Protein AF-N1QPF1-F1 (afdb_monomer)

InterPro domains:
  IPR012871 Protein of unknown function DUF1677, Oryza sativa [PF07893] (5-166)

Structure (mmCIF, N/CA/C/O backbone):
data_AF-N1QPF1-F1
#
_entry.id   AF-N1QPF1-F1
#
loop_
_atom_site.group_PDB
_atom_site.id
_atom_site.type_symbol
_atom_site.label_atom_id
_atom_site.label_alt_id
_atom_site.label_comp_id
_atom_site.label_asym_id
_atom_site.label_entity_id
_atom_site.label_seq_id
_atom_site.pdbx_PDB_ins_code
_atom_site.Cartn_x
_atom_site.Cartn_y
_atom_site.Cartn_z
_atom_site.occupancy
_atom_site.B_iso_or_equiv
_atom_site.auth_seq_id
_atom_site.auth_comp_id
_atom_site.auth_asym_id
_atom_site.auth_atom_id
_atom_site.pdbx_PDB_model_num
ATOM 1 N N . MET A 1 1 ? 6.024 23.347 4.891 1.00 55.12 1 MET A N 1
ATOM 2 C CA . MET A 1 1 ? 5.819 22.255 3.919 1.00 55.12 1 MET A CA 1
ATOM 3 C C . MET A 1 1 ? 4.425 21.695 4.146 1.00 55.12 1 MET A C 1
ATOM 5 O O . MET A 1 1 ? 4.078 21.551 5.315 1.00 55.12 1 MET A O 1
ATOM 9 N N . PRO A 1 2 ? 3.600 21.476 3.108 1.00 66.62 2 PRO A N 1
ATOM 10 C CA . PRO A 1 2 ? 2.315 20.807 3.289 1.00 66.62 2 PRO A CA 1
ATOM 11 C C . PRO A 1 2 ? 2.541 19.385 3.819 1.00 66.62 2 PRO A C 1
ATOM 13 O O . PRO A 1 2 ? 3.551 18.757 3.506 1.00 66.62 2 PRO A O 1
ATOM 16 N N . PHE A 1 3 ? 1.618 18.900 4.645 1.00 78.06 3 PHE A N 1
ATOM 17 C CA . PHE A 1 3 ? 1.619 17.514 5.098 1.00 7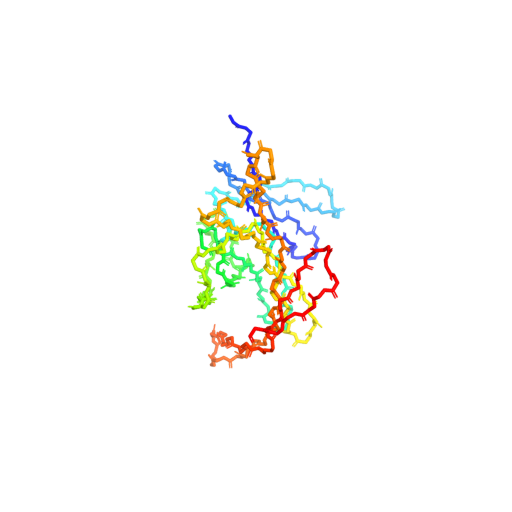8.06 3 PHE A CA 1
ATOM 18 C C . PHE A 1 3 ? 1.218 16.618 3.918 1.00 78.06 3 PHE A C 1
ATOM 20 O O . PHE A 1 3 ? 0.064 16.638 3.495 1.00 78.06 3 PHE A O 1
ATOM 27 N N . GLU A 1 4 ? 2.173 15.881 3.353 1.00 90.50 4 GLU A N 1
ATOM 28 C CA . GLU A 1 4 ? 1.918 14.902 2.291 1.00 90.50 4 GLU A CA 1
ATOM 29 C C . GLU A 1 4 ? 1.265 13.641 2.873 1.00 90.50 4 GLU A C 1
ATOM 31 O O . GLU A 1 4 ? 1.583 13.232 3.996 1.00 90.50 4 GLU A O 1
ATOM 36 N N . ILE A 1 5 ? 0.345 13.027 2.123 1.00 94.44 5 ILE A N 1
ATOM 37 C CA . ILE A 1 5 ? -0.243 11.735 2.489 1.00 94.44 5 ILE A CA 1
ATOM 38 C C . ILE A 1 5 ? 0.799 10.653 2.223 1.00 94.44 5 ILE A C 1
ATOM 40 O O . ILE A 1 5 ? 1.152 10.398 1.076 1.00 94.44 5 ILE A O 1
ATOM 44 N N . SER A 1 6 ? 1.268 10.001 3.283 1.00 94.44 6 SER A N 1
ATOM 45 C CA . SER A 1 6 ? 2.266 8.936 3.174 1.00 94.44 6 SER A CA 1
ATOM 46 C C . SER A 1 6 ? 1.624 7.572 2.935 1.00 94.44 6 SER A C 1
ATOM 48 O O . SER A 1 6 ? 2.206 6.728 2.257 1.00 94.44 6 SER A O 1
ATOM 50 N N . ALA A 1 7 ? 0.429 7.349 3.494 1.00 96.50 7 ALA A N 1
ATOM 51 C CA . ALA A 1 7 ? -0.284 6.084 3.395 1.00 96.50 7 ALA A CA 1
ATOM 52 C C . ALA A 1 7 ? -1.780 6.228 3.653 1.00 96.50 7 ALA A C 1
ATOM 54 O O . ALA A 1 7 ? -2.211 7.139 4.364 1.00 96.50 7 ALA A O 1
ATOM 55 N N . TYR A 1 8 ? -2.566 5.297 3.120 1.00 97.56 8 TYR A N 1
ATOM 56 C CA . TYR A 1 8 ? -3.994 5.219 3.395 1.00 97.56 8 TYR A CA 1
ATOM 57 C C . TYR A 1 8 ? -4.552 3.806 3.205 1.00 97.56 8 TYR A C 1
ATOM 59 O O . TYR A 1 8 ? -4.018 3.003 2.440 1.00 97.56 8 TYR A O 1
ATOM 67 N N . ALA A 1 9 ? -5.643 3.503 3.903 1.00 97.69 9 ALA A N 1
ATOM 68 C CA . ALA A 1 9 ? -6.317 2.210 3.847 1.00 97.69 9 ALA A CA 1
ATOM 69 C C . ALA A 1 9 ? -7.813 2.359 4.133 1.00 97.69 9 ALA A C 1
ATOM 71 O O . ALA A 1 9 ? -8.215 3.235 4.897 1.00 97.69 9 ALA A O 1
ATOM 72 N N . VAL A 1 10 ? -8.631 1.475 3.564 1.00 96.88 10 VAL A N 1
ATOM 73 C CA . VAL A 1 10 ? -10.033 1.320 3.980 1.00 96.88 10 VAL A CA 1
ATOM 74 C C . VAL A 1 10 ? -10.093 0.337 5.148 1.00 96.88 10 VAL A C 1
ATOM 76 O O . VAL A 1 10 ? -9.480 -0.727 5.086 1.00 96.88 10 VAL A O 1
ATOM 79 N N . VAL A 1 11 ? -10.819 0.687 6.206 1.00 95.00 11 VAL A N 1
ATOM 80 C CA . VAL A 1 11 ? -10.984 -0.073 7.449 1.00 95.00 11 VAL A CA 1
ATOM 81 C C . VAL A 1 11 ? -12.471 -0.109 7.818 1.00 95.00 11 VAL A C 1
ATOM 83 O O . VAL A 1 11 ? -13.189 0.861 7.585 1.00 95.00 11 VAL A O 1
ATOM 86 N N . ASN A 1 12 ? -12.948 -1.220 8.391 1.00 88.69 12 ASN A N 1
ATOM 87 C CA . ASN A 1 12 ? -14.345 -1.391 8.829 1.00 88.69 12 ASN A CA 1
ATOM 88 C C . ASN A 1 12 ? -15.398 -1.074 7.743 1.00 88.69 12 ASN A C 1
ATOM 90 O O . ASN A 1 12 ? -16.470 -0.568 8.063 1.00 88.69 12 ASN A O 1
ATOM 94 N N . ASP A 1 13 ? -15.074 -1.306 6.467 1.00 87.62 13 ASP A N 1
ATOM 95 C CA . ASP A 1 13 ? -15.902 -1.054 5.271 1.00 87.62 13 ASP A CA 1
ATOM 96 C C . ASP A 1 13 ? -16.342 0.406 5.010 1.00 87.62 13 ASP A C 1
ATOM 98 O O . ASP A 1 13 ? -16.712 0.734 3.882 1.00 87.62 13 ASP A O 1
ATOM 102 N N . SER A 1 14 ? -16.280 1.306 5.998 1.00 92.94 14 SER A N 1
ATOM 103 C CA . SER A 1 14 ? -16.727 2.705 5.892 1.00 92.94 14 SER A CA 1
ATOM 104 C C . SER A 1 14 ? -15.662 3.741 6.247 1.00 92.94 14 SER A C 1
ATOM 106 O O . SER A 1 14 ? -15.871 4.932 6.016 1.00 92.94 14 SER A O 1
ATOM 108 N N . GLN A 1 15 ? -14.533 3.334 6.825 1.00 96.56 15 GLN A N 1
ATOM 109 C CA . GLN A 1 15 ? -13.526 4.264 7.323 1.00 96.56 15 GLN A CA 1
ATOM 110 C C . GLN A 1 15 ? -12.322 4.295 6.398 1.00 96.56 15 GLN A C 1
ATOM 112 O O . GLN A 1 15 ? -11.748 3.265 6.071 1.00 96.56 15 GLN A O 1
ATOM 117 N N . ILE A 1 16 ? -11.894 5.488 6.006 1.00 97.75 16 ILE A N 1
ATOM 118 C CA . ILE A 1 16 ? -10.637 5.695 5.296 1.00 97.75 16 ILE A CA 1
ATOM 119 C C . ILE A 1 16 ? -9.637 6.228 6.308 1.00 97.75 16 ILE A C 1
ATOM 121 O O . ILE A 1 16 ? -9.778 7.342 6.813 1.00 97.75 16 ILE A O 1
ATOM 125 N N . TRP A 1 17 ? -8.634 5.420 6.621 1.00 97.62 17 TRP A N 1
ATOM 126 C CA . TRP A 1 17 ? -7.521 5.823 7.465 1.00 97.62 17 TRP A CA 1
ATOM 127 C C . TRP A 1 17 ? -6.448 6.458 6.592 1.00 97.62 17 TRP A C 1
ATOM 129 O O . TRP A 1 17 ? -6.091 5.903 5.556 1.00 97.62 17 TRP A O 1
ATOM 139 N N . ILE A 1 18 ? -5.950 7.623 6.995 1.00 97.69 18 ILE A N 1
ATOM 140 C CA . ILE A 1 18 ? -5.020 8.447 6.222 1.00 97.69 18 ILE A CA 1
ATOM 141 C C . ILE A 1 18 ? -3.889 8.886 7.143 1.00 97.69 18 ILE A C 1
ATOM 143 O O . ILE A 1 18 ? -4.119 9.587 8.133 1.00 97.69 18 ILE A O 1
ATOM 147 N N . SER A 1 19 ? -2.665 8.496 6.807 1.00 96.75 19 SER A N 1
ATOM 148 C CA . SER A 1 19 ? -1.450 8.957 7.471 1.00 96.75 19 SER A CA 1
ATOM 149 C C . SER A 1 19 ? -0.805 10.083 6.690 1.00 96.75 19 SER A C 1
ATOM 151 O O . SER A 1 19 ? -0.737 10.066 5.461 1.00 96.75 19 SER A O 1
ATOM 153 N N . THR A 1 20 ? -0.292 11.053 7.432 1.00 94.31 20 THR A N 1
ATOM 154 C CA . THR A 1 20 ? 0.411 12.204 6.874 1.00 94.31 20 THR A CA 1
ATOM 155 C C . THR A 1 20 ? 1.807 12.313 7.462 1.00 94.31 20 THR A C 1
ATOM 157 O O . THR A 1 20 ? 2.012 12.048 8.653 1.00 94.31 20 THR A O 1
ATOM 160 N N . SER A 1 21 ? 2.760 12.744 6.640 1.00 87.00 21 SER A N 1
ATOM 161 C CA . SER A 1 21 ? 4.157 12.921 7.032 1.00 87.00 21 SER A CA 1
ATOM 162 C C . SER A 1 21 ? 4.285 13.974 8.137 1.00 87.00 21 SER A C 1
ATOM 164 O O . SER A 1 21 ? 4.299 15.169 7.865 1.00 87.00 21 SER A O 1
ATOM 166 N N . GLY A 1 22 ? 4.371 13.534 9.396 1.00 84.81 22 GLY A N 1
ATOM 167 C CA . GLY A 1 22 ? 4.627 14.388 10.562 1.00 84.81 22 GLY A CA 1
ATOM 168 C C . GLY A 1 22 ? 3.410 14.826 11.392 1.00 84.81 22 GLY A C 1
ATOM 169 O O . GLY A 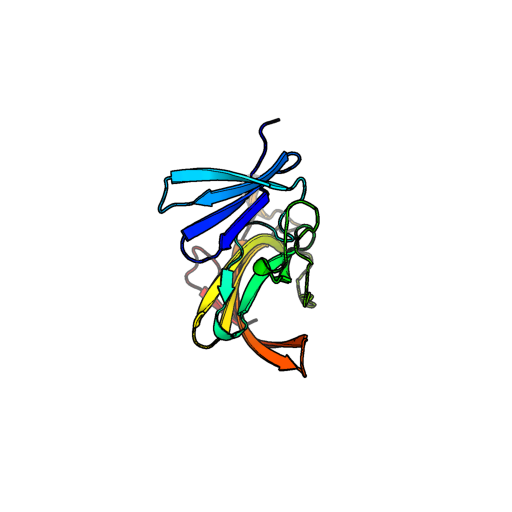1 22 ? 3.624 15.421 12.445 1.00 84.81 22 GLY A O 1
ATOM 170 N N . ALA A 1 23 ? 2.161 14.531 10.995 1.00 91.81 23 ALA A N 1
ATOM 171 C CA . ALA A 1 23 ? 0.972 14.914 11.786 1.00 91.81 23 ALA A CA 1
ATOM 172 C C . ALA A 1 23 ? 0.177 13.740 12.392 1.00 91.81 23 ALA A C 1
ATOM 174 O O . ALA A 1 23 ? -0.690 13.970 13.247 1.00 91.81 23 ALA A O 1
ATOM 175 N N . GLY A 1 24 ? 0.480 12.502 11.992 1.00 94.75 24 GLY A N 1
ATOM 176 C CA . GLY A 1 24 ? -0.168 11.283 12.482 1.00 94.75 24 GLY A CA 1
ATOM 177 C C . GLY A 1 24 ? -1.226 10.732 11.526 1.00 94.75 24 GLY A C 1
ATOM 178 O O . GLY A 1 24 ? -1.211 11.034 10.328 1.00 94.75 24 GLY A O 1
ATOM 179 N N . THR A 1 25 ? -2.135 9.920 12.071 1.00 97.19 25 THR A N 1
ATOM 180 C CA . THR A 1 25 ? -3.177 9.216 11.310 1.00 97.19 25 THR A CA 1
ATOM 181 C C . THR A 1 25 ? -4.567 9.699 11.700 1.00 97.19 25 THR A C 1
ATOM 183 O O . THR A 1 25 ? -4.868 9.905 12.879 1.00 97.19 25 THR A O 1
ATOM 186 N N . TYR A 1 26 ? -5.418 9.862 10.693 1.00 96.56 26 TYR A N 1
ATOM 187 C CA . TYR A 1 26 ? -6.794 10.330 10.801 1.00 96.56 26 TYR A CA 1
ATOM 188 C C . TYR A 1 26 ? -7.733 9.318 10.152 1.00 96.56 26 TYR A C 1
ATOM 190 O O . TYR A 1 26 ? -7.345 8.643 9.205 1.00 96.56 26 TYR A O 1
ATOM 198 N N . SER A 1 27 ? -8.964 9.229 10.643 1.00 97.06 27 SER A N 1
ATOM 199 C CA . SER A 1 27 ? -10.041 8.461 10.026 1.00 97.06 27 SER A CA 1
ATOM 200 C C . SER A 1 27 ? -11.084 9.411 9.461 1.00 97.06 27 SER A C 1
ATOM 202 O O . SER A 1 27 ? -11.554 10.304 10.171 1.00 97.06 27 SER A O 1
ATOM 204 N N . TYR A 1 28 ? -11.484 9.167 8.220 1.00 97.75 28 TYR A N 1
ATOM 205 C CA . TYR A 1 28 ? -12.678 9.733 7.613 1.00 97.75 28 TYR A CA 1
ATOM 206 C C . TYR A 1 28 ? -13.731 8.639 7.467 1.00 97.75 28 TYR A C 1
ATOM 208 O O . TYR A 1 28 ? -13.504 7.657 6.765 1.00 97.75 28 TYR A O 1
ATOM 216 N N . ASP A 1 29 ? -14.865 8.784 8.142 1.00 97.19 29 ASP A N 1
ATOM 217 C CA . ASP A 1 29 ? -15.980 7.851 8.005 1.00 97.19 29 ASP A CA 1
ATOM 218 C C . ASP A 1 29 ? -16.921 8.333 6.894 1.00 97.19 29 ASP A C 1
ATOM 220 O O . ASP A 1 29 ? -17.520 9.404 6.994 1.00 97.19 29 ASP A O 1
ATOM 224 N N . ILE A 1 30 ? -17.051 7.549 5.822 1.00 96.44 30 ILE A N 1
ATOM 225 C CA . ILE A 1 30 ? -17.831 7.943 4.639 1.00 96.44 30 ILE A CA 1
ATOM 226 C C . ILE A 1 30 ? -19.341 7.938 4.896 1.00 96.44 30 ILE A C 1
ATOM 228 O O . ILE A 1 30 ? -20.079 8.625 4.195 1.00 96.44 30 ILE A O 1
ATOM 232 N N . ALA A 1 31 ? -19.812 7.157 5.873 1.00 95.50 31 ALA A N 1
ATOM 233 C CA . ALA A 1 31 ? -21.235 7.020 6.166 1.00 95.50 31 ALA A CA 1
ATOM 234 C C . ALA A 1 31 ? -21.767 8.246 6.924 1.00 95.50 31 ALA A C 1
ATOM 236 O O . ALA A 1 31 ? -22.863 8.730 6.653 1.00 95.50 31 ALA A O 1
ATOM 237 N N . SER A 1 32 ? -20.974 8.760 7.862 1.00 96.06 32 SER A N 1
ATOM 238 C CA . SER A 1 32 ? -21.287 9.929 8.689 1.00 96.06 32 SER A CA 1
ATOM 239 C C . SER A 1 32 ? -20.684 11.235 8.164 1.00 96.06 32 SER A C 1
ATOM 241 O O . SER A 1 32 ? -21.126 12.313 8.557 1.00 96.06 32 SER A O 1
ATOM 243 N N . GLY A 1 33 ? -19.666 11.160 7.302 1.00 96.50 33 GLY A N 1
ATOM 244 C CA . GLY A 1 33 ? -18.875 12.305 6.850 1.00 96.50 33 GLY A CA 1
ATOM 245 C C . GLY A 1 33 ? -17.962 12.894 7.933 1.00 96.50 33 GLY A C 1
ATOM 246 O O . GLY A 1 33 ? -17.477 14.016 7.776 1.00 96.50 33 GLY A O 1
ATOM 247 N N . ALA A 1 34 ? -17.749 12.180 9.042 1.00 97.50 34 ALA A N 1
ATOM 248 C CA . ALA A 1 34 ? -17.003 12.675 10.191 1.00 97.50 34 ALA A CA 1
ATOM 249 C C . ALA A 1 34 ? -15.497 12.396 10.079 1.00 97.50 34 ALA A C 1
ATOM 251 O O . ALA A 1 34 ? -15.065 11.344 9.606 1.00 97.50 34 ALA A O 1
ATOM 252 N N . TRP A 1 35 ? -14.701 13.334 10.594 1.00 97.62 35 TRP A N 1
ATOM 253 C CA . TRP A 1 35 ? -13.258 13.185 10.766 1.00 97.62 35 TRP A CA 1
ATOM 254 C C . TRP A 1 35 ? -12.913 12.937 12.231 1.00 97.62 35 TRP A C 1
ATOM 256 O O . TRP A 1 35 ? -13.478 13.560 13.129 1.00 97.62 35 TRP A O 1
ATOM 266 N N . SER A 1 36 ? -11.933 12.073 12.475 1.00 95.88 36 SER A N 1
ATOM 267 C CA . SER A 1 36 ? -11.348 11.862 13.800 1.00 95.88 36 SER A CA 1
ATOM 268 C C . SER A 1 36 ? -9.845 11.626 13.693 1.00 95.88 36 SER A C 1
ATOM 270 O O . SER A 1 36 ? -9.357 11.103 12.692 1.00 95.88 36 SER A O 1
ATOM 272 N N . LYS A 1 37 ? -9.087 12.031 14.714 1.00 95.75 37 LYS A N 1
ATOM 273 C CA . LYS A 1 37 ? -7.666 11.691 14.808 1.00 95.75 37 LYS A CA 1
ATOM 274 C C . LYS A 1 37 ? -7.539 10.341 15.503 1.00 95.75 37 LYS A C 1
ATOM 276 O O . LYS A 1 37 ? -8.084 10.166 16.586 1.00 95.75 37 LYS A O 1
ATOM 281 N N . LEU A 1 38 ? -6.828 9.411 14.875 1.00 95.81 38 LEU A N 1
ATOM 282 C CA . LEU A 1 38 ? -6.623 8.067 15.410 1.00 95.81 38 LEU A CA 1
ATOM 283 C C . LEU A 1 38 ? -5.398 7.982 16.304 1.00 95.81 38 LEU A C 1
ATOM 285 O O . LEU A 1 38 ? -5.417 7.212 17.250 1.00 95.81 38 LEU A O 1
ATOM 289 N N . GLY A 1 39 ? -4.348 8.758 16.022 1.00 95.62 39 GLY A N 1
ATOM 290 C CA . GLY A 1 39 ? -3.159 8.797 16.867 1.00 95.62 39 GLY A CA 1
ATOM 291 C C . GLY A 1 39 ? -1.991 9.573 16.271 1.00 95.62 39 GLY A C 1
ATOM 292 O O . GLY A 1 39 ? -1.994 9.965 15.101 1.00 95.62 39 GLY A O 1
ATOM 293 N N . ASN A 1 40 ? -0.965 9.792 17.098 1.00 95.12 40 ASN A N 1
ATOM 294 C CA . ASN A 1 40 ? 0.309 10.416 16.708 1.00 95.12 40 ASN A CA 1
ATOM 295 C C . ASN A 1 40 ? 1.295 9.383 16.137 1.00 95.12 40 ASN A C 1
ATOM 297 O O . ASN A 1 40 ? 2.480 9.386 16.457 1.00 95.12 40 ASN A O 1
ATOM 301 N N . TRP A 1 41 ? 0.786 8.477 15.313 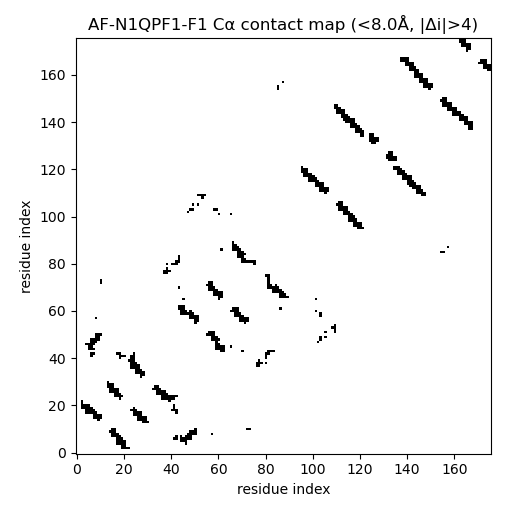1.00 94.94 41 TRP A N 1
ATOM 302 C CA . TRP A 1 41 ? 1.542 7.433 14.633 1.00 94.94 41 TRP A CA 1
ATOM 303 C C . TRP A 1 41 ? 1.123 7.368 13.164 1.00 94.94 41 TRP A C 1
ATOM 305 O O . TRP A 1 41 ? 0.091 7.930 12.790 1.00 94.94 41 TRP A O 1
ATOM 315 N N . ALA A 1 42 ? 1.924 6.707 12.333 1.00 94.50 42 ALA A N 1
ATOM 316 C CA . ALA A 1 42 ? 1.647 6.485 10.916 1.00 94.50 42 ALA A CA 1
ATOM 317 C C . ALA A 1 42 ? 1.306 5.012 10.655 1.00 94.50 42 ALA A C 1
ATOM 319 O O . ALA A 1 42 ? 1.757 4.127 11.383 1.00 94.50 42 ALA A O 1
ATOM 320 N N . LEU A 1 43 ? 0.514 4.757 9.616 1.00 96.19 43 LEU A N 1
ATOM 321 C CA . LEU A 1 43 ? 0.333 3.428 9.049 1.00 96.19 43 LEU A CA 1
ATOM 322 C C . LEU A 1 43 ? 1.702 2.874 8.615 1.00 96.19 43 LEU A C 1
ATOM 324 O O . LEU A 1 43 ? 2.540 3.640 8.131 1.00 96.19 43 LEU A O 1
ATOM 328 N N . PRO A 1 44 ? 1.937 1.558 8.733 1.00 94.94 44 PRO A N 1
ATOM 329 C CA . PRO A 1 44 ? 3.236 0.948 8.475 1.00 94.94 44 PRO A CA 1
ATOM 330 C C . PRO A 1 44 ? 3.444 0.683 6.973 1.00 94.94 44 PRO A C 1
ATOM 332 O O . PRO A 1 44 ? 4.046 -0.316 6.587 1.00 94.94 44 PRO A O 1
ATOM 335 N N . PHE A 1 45 ? 2.900 1.556 6.123 1.00 96.12 45 PHE A N 1
ATOM 336 C CA . PHE A 1 45 ? 2.825 1.371 4.682 1.00 96.12 45 PHE A CA 1
ATOM 337 C C . PHE A 1 45 ? 3.283 2.621 3.931 1.00 96.12 45 PHE A C 1
ATOM 339 O O . PHE A 1 45 ? 3.314 3.719 4.485 1.00 96.12 45 PHE A O 1
ATOM 346 N N . ARG A 1 46 ? 3.575 2.447 2.644 1.00 93.94 46 ARG A N 1
ATOM 347 C CA . ARG A 1 46 ? 3.659 3.496 1.632 1.00 93.94 46 ARG A CA 1
ATOM 348 C C . ARG A 1 46 ? 2.444 3.406 0.720 1.00 93.94 46 ARG A C 1
ATOM 350 O O . ARG A 1 46 ? 2.134 2.331 0.214 1.00 93.94 46 ARG A O 1
ATOM 357 N N . GLY A 1 47 ? 1.794 4.538 0.475 1.00 94.50 47 GLY A N 1
ATOM 358 C CA . GLY A 1 47 ? 0.651 4.611 -0.427 1.00 94.50 47 GLY A CA 1
ATOM 359 C C . GLY A 1 47 ? -0.544 3.798 0.074 1.00 94.50 47 GLY A C 1
ATOM 360 O O . GLY A 1 47 ? -0.870 3.808 1.263 1.00 94.50 47 GLY A O 1
ATOM 361 N N . ARG A 1 48 ? -1.236 3.129 -0.846 1.00 96.00 48 ARG A N 1
ATOM 362 C CA . ARG A 1 48 ? -2.453 2.381 -0.530 1.00 96.00 48 ARG A CA 1
ATOM 363 C C . ARG A 1 48 ? -2.132 1.018 0.077 1.00 96.00 48 ARG A C 1
ATOM 365 O O . ARG A 1 48 ? -1.353 0.261 -0.495 1.00 96.00 48 ARG A O 1
ATOM 372 N N . ALA A 1 49 ? -2.817 0.675 1.164 1.00 97.25 49 ALA A N 1
ATOM 373 C CA . ALA A 1 49 ? -2.914 -0.701 1.635 1.00 97.25 49 ALA A CA 1
ATOM 374 C C . ALA A 1 49 ? -4.272 -1.319 1.271 1.00 97.25 49 ALA A C 1
ATOM 376 O O . ALA A 1 49 ? -5.314 -0.668 1.377 1.00 97.25 49 ALA A O 1
ATOM 377 N N . GLU A 1 50 ? -4.256 -2.585 0.864 1.00 97.00 50 GLU A N 1
ATOM 378 C CA . GLU A 1 50 ? -5.434 -3.354 0.464 1.00 97.00 50 GLU A CA 1
ATOM 379 C C . GLU A 1 50 ? -5.796 -4.379 1.534 1.00 97.00 50 GLU A C 1
ATOM 381 O O . GLU A 1 50 ? -4.961 -5.180 1.954 1.00 97.00 50 GLU A O 1
ATOM 386 N N . TYR A 1 51 ? -7.055 -4.383 1.961 1.00 95.56 51 TYR A N 1
ATOM 387 C CA . TYR A 1 51 ? -7.564 -5.417 2.855 1.00 95.56 51 TYR A CA 1
ATOM 388 C C . TYR A 1 51 ? -7.826 -6.708 2.074 1.00 95.56 51 TYR A C 1
ATOM 390 O O . TYR A 1 51 ? -8.528 -6.688 1.063 1.00 95.56 51 TYR A O 1
ATOM 398 N N . ILE A 1 52 ? -7.287 -7.832 2.554 1.00 94.00 52 ILE A N 1
ATOM 399 C CA . ILE A 1 52 ? -7.505 -9.160 1.969 1.00 94.00 52 ILE A CA 1
ATOM 400 C C . ILE A 1 52 ? -8.297 -10.022 2.967 1.00 94.00 52 ILE A C 1
ATOM 402 O O . ILE A 1 52 ? -7.710 -10.541 3.927 1.00 94.00 52 ILE A O 1
ATOM 406 N N . PRO A 1 53 ? -9.619 -10.197 2.762 1.00 91.75 53 PRO A N 1
ATOM 407 C CA . PRO A 1 53 ? -10.506 -10.853 3.726 1.00 91.75 53 PRO A CA 1
ATOM 408 C C . PRO A 1 53 ? -10.101 -12.286 4.078 1.00 91.75 53 PRO A C 1
ATOM 410 O O . PRO A 1 53 ? -10.239 -12.709 5.222 1.00 91.75 53 PRO A O 1
ATOM 413 N N . GLU A 1 54 ? -9.556 -13.041 3.123 1.00 92.00 54 GLU A N 1
ATOM 414 C CA . GLU A 1 54 ? -9.163 -14.440 3.327 1.00 92.00 54 GLU A CA 1
ATOM 415 C C . GLU A 1 54 ? -8.012 -14.601 4.332 1.00 92.00 54 GLU A C 1
ATOM 417 O O . GLU A 1 54 ? -7.865 -15.666 4.945 1.00 92.00 54 GLU A O 1
ATOM 422 N N . HIS A 1 55 ? -7.222 -13.540 4.525 1.00 89.94 55 HIS A N 1
ATOM 423 C CA . HIS A 1 55 ? -6.137 -13.487 5.508 1.00 89.94 55 HIS A CA 1
ATOM 424 C C . HIS A 1 55 ? -6.467 -12.605 6.713 1.00 89.94 55 HIS A C 1
ATOM 426 O O . HIS A 1 55 ? -5.744 -12.671 7.700 1.00 89.94 55 HIS A O 1
ATOM 432 N N . ASN A 1 56 ? -7.557 -11.831 6.654 1.00 91.94 56 ASN A N 1
ATOM 433 C CA . ASN A 1 56 ? -7.940 -10.831 7.652 1.00 91.94 56 ASN A CA 1
ATOM 434 C C . ASN A 1 56 ? -6.804 -9.838 7.969 1.00 91.94 56 ASN A C 1
ATOM 436 O O . ASN A 1 56 ? -6.528 -9.535 9.127 1.00 91.94 56 ASN A O 1
ATOM 440 N N . LEU A 1 57 ? -6.111 -9.372 6.928 1.00 94.25 57 LEU A N 1
ATOM 441 C CA . LEU A 1 57 ? -4.947 -8.495 7.043 1.0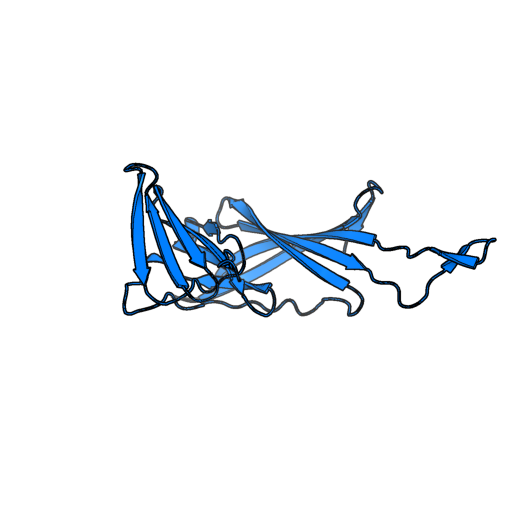0 94.25 57 LEU A CA 1
ATOM 442 C C . LEU A 1 57 ? -4.946 -7.446 5.934 1.00 94.25 57 LEU A C 1
ATOM 444 O O . LEU A 1 57 ? -5.476 -7.673 4.843 1.00 94.25 57 LEU A O 1
ATOM 448 N N . TRP A 1 58 ? -4.297 -6.318 6.212 1.00 96.31 58 TRP A N 1
ATOM 449 C CA . TRP A 1 58 ? -3.972 -5.310 5.213 1.00 96.31 58 TRP A CA 1
ATOM 450 C C . TRP A 1 58 ? -2.617 -5.616 4.618 1.00 96.31 58 TRP A C 1
ATOM 452 O O . TRP A 1 58 ? -1.661 -5.874 5.345 1.00 96.31 58 TRP A O 1
ATOM 462 N N . PHE A 1 59 ? -2.549 -5.552 3.300 1.00 96.00 59 PHE A N 1
ATOM 463 C CA . PHE A 1 59 ? -1.348 -5.730 2.514 1.00 96.00 59 PHE A CA 1
ATOM 464 C C . PHE A 1 59 ? -0.913 -4.376 1.995 1.00 96.00 59 PHE A C 1
ATOM 466 O O . PHE A 1 59 ? -1.730 -3.616 1.483 1.00 96.00 59 PHE A O 1
ATOM 473 N N . GLY A 1 60 ? 0.370 -4.080 2.106 1.00 96.25 60 GLY A N 1
ATOM 474 C CA . GLY A 1 60 ? 0.931 -2.831 1.621 1.00 96.25 60 GLY A CA 1
ATOM 475 C C . GLY A 1 60 ? 2.396 -2.995 1.268 1.00 96.25 60 GLY A C 1
ATOM 476 O O . GLY A 1 60 ? 2.922 -4.108 1.207 1.00 96.25 60 GLY A O 1
ATOM 477 N 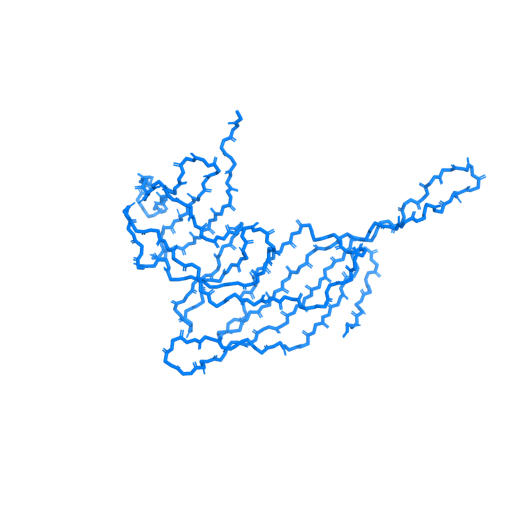N . PHE A 1 61 ? 3.050 -1.864 1.045 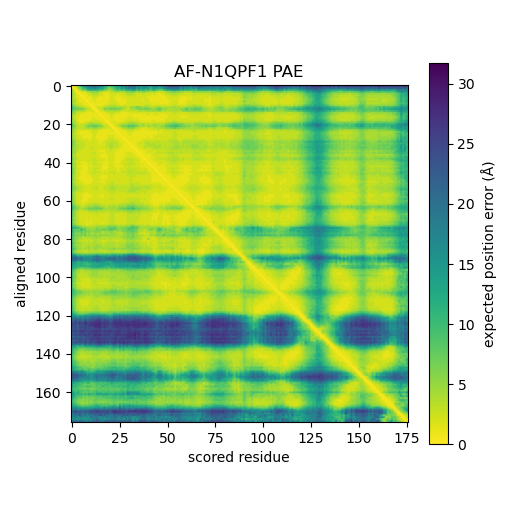1.00 95.62 61 PHE A N 1
ATOM 478 C CA . PHE A 1 61 ? 4.488 -1.811 0.841 1.00 95.62 61 PHE A CA 1
ATOM 479 C C . PHE A 1 61 ? 5.157 -1.087 1.997 1.00 95.62 61 PHE A C 1
ATOM 481 O O . PHE A 1 61 ? 4.606 -0.109 2.496 1.00 95.62 61 PHE A O 1
ATOM 488 N N . THR A 1 62 ? 6.339 -1.531 2.415 1.00 94.44 62 THR A N 1
ATOM 489 C CA . THR A 1 62 ? 7.099 -0.841 3.462 1.00 94.44 62 THR A CA 1
ATOM 490 C C . THR A 1 62 ? 7.440 0.599 3.042 1.00 94.44 62 THR A C 1
ATOM 492 O O . THR A 1 62 ? 7.708 0.833 1.859 1.00 94.44 62 THR A O 1
ATOM 495 N N . PRO A 1 63 ? 7.449 1.568 3.981 1.00 91.06 63 PRO A N 1
ATOM 496 C CA . PRO A 1 63 ? 7.787 2.965 3.694 1.00 91.06 63 PRO A CA 1
ATOM 497 C C . PRO A 1 63 ? 9.132 3.154 2.985 1.00 91.06 63 PRO A C 1
ATOM 499 O O . PRO A 1 63 ? 9.215 3.942 2.044 1.00 91.06 63 PRO A O 1
ATOM 502 N N . ASP A 1 64 ? 10.149 2.406 3.416 1.00 87.06 64 ASP A N 1
ATOM 503 C CA . ASP A 1 64 ? 11.539 2.640 3.018 1.00 87.06 64 ASP A CA 1
ATOM 504 C C . ASP A 1 64 ? 11.898 1.908 1.715 1.00 87.06 64 ASP A C 1
ATOM 506 O O . ASP A 1 64 ? 12.301 2.526 0.731 1.00 87.06 64 ASP A O 1
ATOM 510 N N . ASP A 1 65 ? 11.674 0.591 1.673 1.00 86.12 65 ASP A N 1
ATOM 511 C CA . ASP A 1 65 ? 12.164 -0.273 0.587 1.00 86.12 65 ASP A CA 1
ATOM 512 C 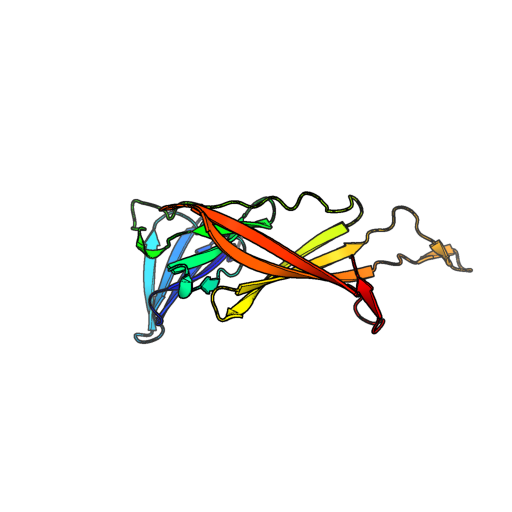C . ASP A 1 65 ? 11.068 -0.745 -0.376 1.00 86.12 65 ASP A C 1
ATOM 514 O O . ASP A 1 65 ? 11.335 -1.475 -1.334 1.00 86.12 65 ASP A O 1
ATOM 518 N N . SER A 1 66 ? 9.814 -0.353 -0.131 1.00 90.50 66 SER A N 1
ATOM 519 C CA . SER A 1 66 ? 8.648 -0.791 -0.908 1.00 90.50 66 SER A CA 1
ATOM 520 C C . SER A 1 66 ? 8.517 -2.326 -1.016 1.00 90.50 66 SER A C 1
ATOM 522 O O . SER A 1 66 ? 8.024 -2.869 -2.013 1.00 90.50 66 SER A O 1
ATOM 524 N N . GLN A 1 67 ? 8.963 -3.040 0.022 1.00 92.00 67 GLN A N 1
ATOM 525 C CA . GLN A 1 67 ? 8.827 -4.492 0.165 1.00 92.00 67 GLN A CA 1
ATOM 526 C C . GLN A 1 67 ? 7.382 -4.839 0.496 1.00 92.00 67 GLN A C 1
ATOM 528 O O . GLN A 1 67 ? 6.741 -4.101 1.241 1.00 92.00 67 GLN A O 1
ATOM 533 N N . LEU A 1 68 ? 6.858 -5.942 -0.045 1.00 92.75 68 LEU A N 1
ATOM 534 C CA . LEU A 1 68 ? 5.501 -6.358 0.305 1.00 92.75 68 LEU A CA 1
ATOM 535 C C . LEU A 1 68 ? 5.462 -6.721 1.793 1.00 92.75 68 LEU A C 1
ATOM 537 O O . LEU A 1 68 ? 6.352 -7.415 2.285 1.00 92.75 68 LEU A O 1
ATOM 541 N N . CYS A 1 69 ? 4.432 -6.268 2.491 1.00 94.12 69 CYS A N 1
ATOM 542 C CA . CYS A 1 69 ? 4.244 -6.526 3.909 1.00 94.12 69 CYS A CA 1
ATOM 543 C C . CYS A 1 69 ? 2.764 -6.635 4.273 1.00 94.12 69 CYS A C 1
ATOM 545 O O . CYS A 1 69 ? 1.881 -6.313 3.469 1.00 94.12 69 CYS A O 1
ATOM 547 N N . THR A 1 70 ? 2.497 -7.061 5.507 1.00 95.06 70 THR A N 1
ATOM 548 C CA . THR A 1 70 ? 1.153 -7.075 6.087 1.00 95.06 70 THR A CA 1
ATOM 549 C C . THR A 1 70 ? 1.074 -6.264 7.374 1.00 95.06 70 THR A C 1
ATOM 551 O O . THR A 1 70 ? 2.078 -5.930 8.000 1.00 95.06 70 THR A O 1
ATOM 554 N N . SER A 1 71 ? -0.138 -5.909 7.786 1.00 95.31 71 SER A N 1
ATOM 555 C CA . SER A 1 71 ? -0.419 -5.427 9.136 1.00 95.31 71 SER A CA 1
ATOM 556 C C . SER A 1 71 ? -1.875 -5.698 9.499 1.00 95.31 71 SER A C 1
ATOM 558 O O . SER A 1 71 ? -2.763 -5.639 8.645 1.00 95.31 71 SER A O 1
ATOM 560 N N . ASP A 1 72 ? -2.127 -5.968 10.777 1.00 94.00 72 ASP A N 1
ATOM 561 C CA . ASP A 1 72 ? -3.473 -5.935 11.343 1.00 94.00 72 ASP A CA 1
ATOM 562 C C . ASP A 1 72 ? -3.765 -4.522 11.864 1.00 94.00 72 ASP A C 1
ATOM 564 O O . ASP A 1 72 ? -3.230 -4.096 12.893 1.00 94.00 72 ASP A O 1
ATOM 568 N N . LEU A 1 73 ? -4.618 -3.790 11.144 1.00 94.94 73 LEU A N 1
ATOM 569 C CA . LEU A 1 73 ? -5.005 -2.433 11.527 1.00 94.94 73 LEU A CA 1
ATOM 570 C C . LEU A 1 73 ? -6.055 -2.413 12.645 1.00 94.94 73 LEU A C 1
ATOM 572 O O . LEU A 1 73 ? -6.150 -1.422 13.372 1.00 94.94 73 LEU A O 1
ATOM 576 N N . THR A 1 74 ? -6.802 -3.503 12.841 1.00 89.50 74 THR A N 1
ATOM 577 C CA . THR A 1 74 ? -7.890 -3.569 13.832 1.00 89.50 74 THR A CA 1
ATOM 578 C C . THR A 1 74 ? -7.385 -3.631 15.272 1.00 89.50 74 THR A C 1
ATOM 580 O O . THR A 1 74 ? -8.089 -3.226 16.194 1.00 89.50 74 THR A O 1
ATOM 583 N N . ALA A 1 75 ? -6.142 -4.071 15.477 1.00 83.69 75 ALA A N 1
ATOM 584 C CA . ALA A 1 75 ? -5.508 -4.154 16.792 1.00 83.69 75 ALA A CA 1
ATOM 585 C C . ALA A 1 75 ? -4.939 -2.811 17.306 1.00 83.69 75 ALA A C 1
ATOM 587 O O . ALA A 1 75 ? -4.356 -2.763 18.398 1.00 83.69 75 ALA A O 1
ATOM 588 N N . SER A 1 76 ? -5.064 -1.733 16.526 1.00 87.56 76 SER A N 1
ATOM 589 C CA . SER A 1 76 ? -4.482 -0.425 16.840 1.00 87.56 76 SER A CA 1
ATOM 590 C C . SER A 1 76 ? -5.408 0.471 17.672 1.00 87.56 76 SER A C 1
ATOM 592 O O . SER A 1 76 ? -6.630 0.328 17.681 1.00 87.56 76 SER A O 1
ATOM 594 N N . CYS A 1 77 ? -4.810 1.409 18.405 1.00 88.75 77 CYS A N 1
ATOM 595 C CA . CYS A 1 77 ? -5.518 2.470 19.120 1.00 88.75 77 CYS A CA 1
ATOM 596 C C . CYS A 1 77 ? -4.634 3.720 19.236 1.00 88.75 77 CYS A C 1
ATOM 598 O O . CYS A 1 77 ? -3.483 3.724 18.799 1.00 88.75 77 CYS A O 1
ATOM 600 N N . GLU A 1 78 ? -5.129 4.783 19.868 1.00 87.69 78 GLU A N 1
ATOM 601 C CA . GLU A 1 78 ? -4.404 6.061 19.957 1.00 87.69 78 GLU A CA 1
ATOM 602 C C . GLU A 1 78 ? -2.990 5.945 20.537 1.00 87.69 78 GLU A C 1
ATOM 604 O O . GLU A 1 78 ? -2.058 6.577 20.039 1.00 87.69 78 GLU A O 1
ATOM 609 N N . LEU A 1 79 ? -2.809 5.072 21.530 1.00 89.81 79 LEU A N 1
ATOM 610 C CA . LEU A 1 79 ? -1.524 4.839 22.193 1.00 89.81 79 LEU A CA 1
ATOM 611 C C . LEU A 1 79 ? -0.735 3.657 21.614 1.00 89.81 79 LEU A C 1
ATOM 613 O O . LEU A 1 79 ? 0.409 3.440 22.012 1.00 89.81 79 LEU A O 1
ATOM 617 N N . ARG A 1 80 ? -1.334 2.864 20.719 1.00 92.25 80 ARG A N 1
ATOM 618 C CA . ARG A 1 80 ? -0.731 1.641 20.184 1.00 92.25 80 ARG A CA 1
ATOM 619 C C . ARG A 1 80 ? -0.802 1.643 18.656 1.00 92.25 80 ARG A C 1
ATOM 621 O O . ARG A 1 80 ? -1.870 1.354 18.113 1.00 92.25 80 ARG A O 1
ATOM 628 N N . PRO A 1 81 ? 0.314 1.934 17.967 1.00 92.94 81 PRO A N 1
ATOM 629 C CA . PRO A 1 81 ? 0.334 1.908 16.515 1.00 92.94 81 PRO A CA 1
ATOM 630 C C . PRO A 1 81 ? 0.131 0.483 15.975 1.00 92.94 81 PRO A C 1
ATOM 632 O O . PRO A 1 81 ? 0.494 -0.486 16.653 1.00 92.94 81 PRO A O 1
ATOM 635 N N . PRO A 1 82 ? -0.410 0.343 14.752 1.00 93.81 82 PRO A N 1
ATOM 636 C CA . PRO A 1 82 ? -0.367 -0.916 14.017 1.00 93.81 82 PRO A CA 1
ATOM 637 C C . PRO A 1 82 ? 1.084 -1.360 13.792 1.00 93.81 82 PRO A C 1
ATOM 639 O O . PRO A 1 82 ? 1.983 -0.540 13.593 1.00 93.81 82 PRO A O 1
ATOM 642 N N . VAL A 1 83 ? 1.313 -2.672 13.835 1.00 92.00 83 VAL A N 1
ATOM 643 C CA . VAL A 1 83 ? 2.654 -3.263 13.732 1.00 92.00 83 VAL A CA 1
ATOM 644 C C . VAL A 1 83 ? 2.814 -3.926 12.373 1.00 92.00 83 VAL A C 1
ATOM 646 O O . VAL A 1 83 ? 1.932 -4.662 11.927 1.00 92.00 83 VAL A O 1
ATOM 649 N N . LEU A 1 84 ? 3.947 -3.662 11.728 1.00 92.25 84 LEU A N 1
ATOM 650 C CA . LEU A 1 84 ? 4.354 -4.317 10.492 1.00 92.25 84 LEU A CA 1
ATOM 651 C C . LEU A 1 84 ? 4.559 -5.822 10.729 1.00 92.25 84 LEU A C 1
ATOM 653 O O . LEU A 1 84 ? 5.231 -6.222 11.679 1.00 92.25 84 LEU A O 1
ATOM 657 N N . GLN A 1 85 ? 3.990 -6.644 9.858 1.00 90.81 85 GLN A N 1
ATOM 658 C CA . GLN A 1 85 ? 4.056 -8.101 9.871 1.00 90.81 85 GLN A CA 1
ATOM 659 C C . GLN A 1 85 ? 4.507 -8.611 8.497 1.00 90.81 85 GLN A C 1
ATOM 661 O O . GLN A 1 85 ? 4.460 -7.878 7.508 1.00 90.81 85 GLN A O 1
ATOM 666 N N . ASP A 1 86 ? 4.989 -9.856 8.470 1.00 88.69 86 ASP A N 1
ATOM 667 C CA . ASP A 1 86 ? 5.355 -10.614 7.268 1.00 88.69 86 ASP A CA 1
ATOM 668 C C . ASP A 1 86 ? 5.997 -9.779 6.142 1.00 88.69 86 ASP A C 1
ATOM 670 O O . ASP A 1 86 ? 5.396 -9.542 5.099 1.00 88.69 86 ASP A O 1
ATOM 674 N N . VAL A 1 87 ? 7.229 -9.310 6.343 1.00 91.56 87 VAL A N 1
ATOM 675 C CA . VAL A 1 87 ? 7.944 -8.536 5.317 1.00 91.56 87 VAL A CA 1
ATOM 676 C C . VAL A 1 87 ? 8.638 -9.482 4.339 1.00 91.56 87 VAL A C 1
ATOM 678 O O . VAL A 1 87 ? 9.452 -10.315 4.745 1.00 91.56 87 VAL A O 1
ATOM 681 N N . TRP A 1 88 ? 8.344 -9.340 3.046 1.00 89.25 88 TRP A N 1
ATOM 682 C CA . TRP A 1 88 ? 8.938 -10.152 1.986 1.00 89.25 88 TRP A CA 1
ATOM 683 C C . TRP A 1 88 ? 9.867 -9.326 1.098 1.00 89.25 88 TRP A C 1
ATOM 685 O O . TRP A 1 88 ? 9.446 -8.403 0.398 1.00 89.25 88 TRP A O 1
ATOM 695 N N . THR A 1 89 ? 11.146 -9.698 1.108 1.00 82.06 89 THR A N 1
ATOM 696 C CA . THR A 1 89 ? 12.189 -9.066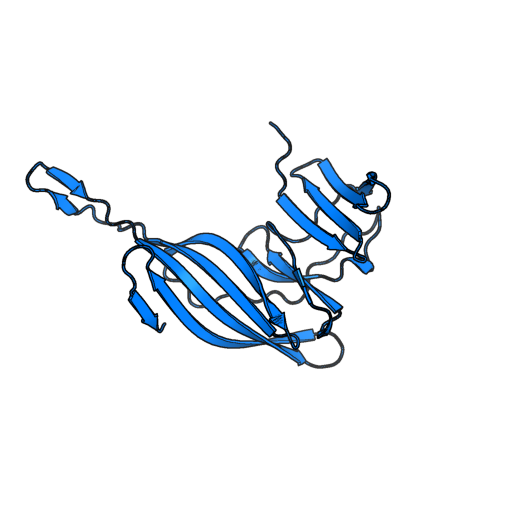 0.299 1.00 82.06 89 THR A CA 1
ATOM 697 C C . THR A 1 89 ? 12.165 -9.580 -1.139 1.00 82.06 89 THR A C 1
ATOM 699 O O . THR A 1 89 ? 12.223 -10.788 -1.383 1.00 82.06 89 THR A O 1
ATOM 702 N N . ASP A 1 90 ? 12.148 -8.659 -2.102 1.00 70.31 90 ASP A N 1
ATOM 703 C CA . ASP A 1 90 ? 12.356 -8.974 -3.515 1.00 70.31 90 ASP A CA 1
ATOM 704 C C . ASP A 1 90 ? 13.858 -9.092 -3.792 1.00 70.31 90 ASP A C 1
ATOM 706 O O . ASP A 1 90 ? 14.570 -8.096 -3.858 1.00 70.31 90 ASP A O 1
ATOM 710 N N . VAL A 1 91 ? 14.352 -10.325 -3.927 1.00 58.69 91 VAL A N 1
ATOM 711 C CA . VAL A 1 91 ? 15.798 -10.613 -4.020 1.00 58.69 91 VAL A CA 1
ATOM 712 C C . VAL A 1 91 ? 16.391 -10.318 -5.414 1.00 58.69 91 VAL A C 1
ATOM 714 O O . VAL A 1 91 ? 17.605 -10.262 -5.555 1.00 58.69 91 VAL A O 1
ATOM 717 N N . ASN A 1 92 ? 15.573 -10.066 -6.445 1.00 65.62 92 ASN A N 1
ATOM 718 C CA . ASN A 1 92 ? 16.020 -10.095 -7.850 1.00 65.62 92 ASN A CA 1
ATOM 719 C C . ASN A 1 92 ? 15.777 -8.792 -8.641 1.00 65.62 92 ASN A C 1
ATOM 721 O O . ASN A 1 92 ? 15.338 -8.856 -9.788 1.00 65.62 92 ASN A O 1
ATOM 725 N N . ARG A 1 93 ? 16.033 -7.607 -8.072 1.00 73.44 93 ARG A N 1
ATOM 726 C CA . ARG A 1 93 ? 15.943 -6.347 -8.839 1.00 73.44 93 ARG A CA 1
ATOM 727 C C . ARG A 1 93 ? 17.298 -5.998 -9.484 1.00 73.44 93 ARG A C 1
ATOM 729 O O . ARG A 1 93 ? 18.258 -5.836 -8.733 1.00 73.44 93 ARG A O 1
ATOM 736 N N . PRO A 1 94 ? 17.382 -5.840 -10.819 1.00 78.81 94 PRO A N 1
ATOM 737 C CA . PRO A 1 94 ? 18.562 -5.274 -11.480 1.00 78.81 94 PRO A CA 1
ATOM 738 C C . PRO A 1 94 ? 18.894 -3.861 -10.975 1.00 78.81 94 PRO A C 1
ATOM 740 O O . PRO A 1 94 ? 17.991 -3.094 -10.641 1.00 78.81 94 PRO A O 1
ATOM 743 N N . GLU A 1 95 ? 20.180 -3.513 -10.903 1.00 77.62 95 GLU A N 1
ATOM 744 C CA . GLU A 1 95 ? 20.640 -2.226 -10.348 1.00 77.62 95 GLU A CA 1
ATOM 745 C C . GLU A 1 95 ? 20.226 -1.015 -11.200 1.00 77.62 95 GLU A C 1
ATOM 747 O O . GLU A 1 95 ? 19.993 0.064 -10.660 1.00 77.62 95 GLU A O 1
ATOM 752 N N . ASP A 1 96 ? 20.050 -1.200 -12.511 1.00 83.31 96 ASP A N 1
ATOM 753 C CA . ASP A 1 96 ? 19.644 -0.163 -13.467 1.00 83.31 96 ASP A CA 1
ATOM 754 C C . ASP A 1 96 ? 18.143 0.186 -13.398 1.00 83.31 96 ASP A C 1
ATOM 756 O O . ASP A 1 96 ? 17.671 1.088 -14.099 1.00 83.31 96 ASP A O 1
ATOM 760 N N . TRP A 1 97 ? 17.368 -0.522 -12.566 1.00 87.62 97 TRP A N 1
ATOM 761 C CA . TRP A 1 97 ? 15.920 -0.347 -12.446 1.00 87.62 97 TRP A CA 1
ATOM 762 C C . TRP A 1 97 ? 15.558 0.536 -11.259 1.00 87.62 97 TRP A C 1
ATOM 764 O O . TRP A 1 97 ? 15.657 0.142 -10.093 1.00 87.62 97 TRP A O 1
ATOM 774 N N . THR A 1 98 ? 15.006 1.707 -11.558 1.00 88.75 98 THR A N 1
ATOM 775 C CA . THR A 1 98 ? 14.475 2.616 -10.542 1.00 88.75 98 THR A CA 1
ATOM 776 C C . THR A 1 98 ? 12.990 2.346 -10.333 1.00 88.75 98 THR A C 1
ATOM 778 O O . THR A 1 98 ? 12.193 2.541 -11.248 1.00 88.75 98 THR A O 1
ATOM 781 N N . LEU A 1 99 ? 12.606 1.894 -9.132 1.00 89.50 99 LEU A N 1
ATOM 782 C CA . LEU A 1 99 ? 11.197 1.727 -8.753 1.00 89.50 99 LEU A CA 1
ATOM 783 C C . LEU A 1 99 ? 10.541 3.103 -8.618 1.00 89.50 99 LEU A C 1
ATOM 785 O O . LEU A 1 99 ? 10.952 3.905 -7.780 1.00 89.50 99 LEU A O 1
ATOM 789 N N . THR A 1 100 ? 9.506 3.356 -9.409 1.00 89.75 100 THR A N 1
ATOM 790 C CA . THR A 1 100 ? 8.755 4.616 -9.377 1.00 89.75 100 THR A CA 1
ATOM 791 C C . THR A 1 100 ? 7.491 4.505 -8.545 1.00 89.75 100 THR A C 1
ATOM 793 O O . THR A 1 100 ? 7.195 5.406 -7.763 1.00 89.75 100 THR A O 1
ATOM 796 N N . ASP A 1 101 ? 6.772 3.393 -8.683 1.00 90.75 101 ASP A N 1
ATOM 797 C CA . ASP A 1 101 ? 5.526 3.140 -7.968 1.00 90.75 101 ASP A CA 1
ATOM 798 C C . ASP A 1 101 ? 5.269 1.636 -7.805 1.00 90.75 101 ASP A C 1
ATOM 800 O O . ASP A 1 101 ? 5.848 0.801 -8.509 1.00 90.75 101 ASP A O 1
ATOM 804 N N . ALA A 1 102 ? 4.393 1.272 -6.875 1.00 92.81 102 ALA A N 1
ATOM 805 C CA . ALA A 1 102 ? 3.950 -0.099 -6.687 1.00 92.81 102 ALA A CA 1
ATOM 806 C C . ALA A 1 102 ? 2.499 -0.146 -6.207 1.00 92.81 102 ALA A C 1
ATOM 808 O O . ALA A 1 102 ? 2.094 0.599 -5.321 1.00 92.81 102 ALA A O 1
ATOM 809 N N . ASN A 1 103 ? 1.729 -1.077 -6.762 1.00 93.75 103 ASN A N 1
ATOM 810 C CA . ASN A 1 103 ? 0.325 -1.277 -6.441 1.00 93.75 103 ASN A CA 1
ATOM 811 C C . ASN A 1 103 ? 0.035 -2.754 -6.160 1.00 93.75 103 ASN A C 1
ATOM 813 O O . ASN A 1 103 ? 0.662 -3.655 -6.722 1.00 93.75 103 ASN A O 1
ATOM 817 N N . ILE A 1 104 ? -0.939 -2.996 -5.288 1.00 95.25 104 ILE A N 1
ATOM 818 C CA . ILE A 1 104 ? -1.455 -4.330 -4.983 1.00 95.25 104 ILE A CA 1
ATOM 819 C C . ILE A 1 104 ? -2.823 -4.435 -5.637 1.00 95.25 104 ILE A C 1
ATOM 821 O O . ILE A 1 104 ? -3.682 -3.584 -5.436 1.00 95.25 104 ILE A O 1
ATOM 825 N N . VAL A 1 105 ? -3.023 -5.483 -6.426 1.00 94.75 105 VAL A N 1
ATOM 826 C CA . VAL A 1 105 ? -4.284 -5.749 -7.113 1.00 94.75 105 VAL A CA 1
ATOM 827 C C . VAL A 1 105 ? -4.868 -7.041 -6.548 1.00 94.75 105 VAL A C 1
ATOM 829 O O . VAL A 1 105 ? -4.336 -8.120 -6.829 1.00 94.75 105 VAL A O 1
ATOM 832 N N . PRO A 1 106 ? -5.944 -6.975 -5.745 1.00 93.69 106 PRO A N 1
ATOM 833 C CA . PRO A 1 106 ? -6.636 -8.169 -5.283 1.00 93.69 106 PRO A CA 1
ATOM 834 C C . PRO A 1 106 ? -7.181 -8.971 -6.471 1.00 93.69 106 PRO A C 1
ATOM 836 O O . PRO A 1 106 ? -7.923 -8.444 -7.297 1.00 93.69 106 PRO A O 1
ATOM 839 N N . LEU A 1 107 ? -6.825 -10.254 -6.554 1.00 92.69 107 LEU A N 1
ATOM 840 C CA . LEU A 1 107 ? -7.343 -11.184 -7.569 1.00 92.69 107 LEU A CA 1
ATOM 841 C C . LEU A 1 107 ? -8.515 -12.027 -7.034 1.00 92.69 107 LEU A C 1
ATOM 843 O O . LEU A 1 107 ? -9.147 -12.765 -7.789 1.00 92.69 107 LEU A O 1
ATOM 847 N N . GLY A 1 108 ? -8.798 -11.917 -5.732 1.00 88.62 108 GLY A N 1
ATOM 848 C CA . GLY A 1 108 ? -9.743 -12.758 -5.000 1.00 88.62 108 GLY A CA 1
ATOM 849 C C . GLY A 1 108 ? -9.120 -14.073 -4.522 1.00 88.62 108 GLY A C 1
ATOM 850 O O . GLY A 1 108 ? -7.989 -14.417 -4.867 1.00 88.62 108 GLY A O 1
ATOM 851 N N . SER A 1 109 ? -9.855 -14.821 -3.696 1.00 88.00 109 SER A N 1
ATOM 852 C CA . SER A 1 109 ? -9.404 -16.101 -3.118 1.00 88.00 109 SER A CA 1
ATOM 853 C C . SER A 1 109 ? -8.083 -15.996 -2.337 1.00 88.00 109 SER A C 1
ATOM 855 O O . SER A 1 109 ? -7.279 -16.932 -2.320 1.00 88.00 109 SER A O 1
ATOM 857 N N . GLY A 1 110 ? -7.827 -14.840 -1.719 1.00 87.31 110 GLY A N 1
ATOM 858 C CA . GLY A 1 110 ? -6.602 -14.552 -0.970 1.00 87.31 110 GLY A CA 1
ATOM 859 C C . GLY A 1 110 ? -5.346 -14.423 -1.837 1.00 87.31 110 GLY A C 1
ATOM 860 O O . GLY A 1 110 ? -4.231 -14.503 -1.312 1.00 87.31 110 GLY A O 1
ATOM 861 N N . GLN A 1 111 ? -5.514 -14.279 -3.153 1.00 91.12 111 GLN A N 1
ATOM 862 C CA . GLN A 1 111 ? -4.439 -14.055 -4.113 1.00 91.12 111 GLN A CA 1
ATOM 863 C C . GLN A 1 111 ? -4.378 -12.581 -4.499 1.00 91.12 111 GLN A C 1
ATOM 865 O O . GLN A 1 111 ? -5.400 -11.900 -4.611 1.00 91.12 111 GLN A O 1
ATOM 870 N N . VAL A 1 112 ? -3.163 -12.103 -4.742 1.00 93.00 112 VAL A N 1
ATOM 871 C CA . VAL A 1 112 ? -2.910 -10.726 -5.159 1.00 93.00 112 VAL A CA 1
ATOM 872 C C . VAL A 1 112 ? -1.936 -10.716 -6.328 1.00 93.00 112 VAL A C 1
ATOM 874 O O . VAL A 1 112 ? -1.105 -11.613 -6.466 1.00 93.00 112 VAL A O 1
ATOM 877 N N . CYS A 1 113 ? -2.028 -9.700 -7.173 1.00 93.81 113 CYS A N 1
ATOM 878 C CA . CYS A 1 113 ? -0.966 -9.335 -8.093 1.00 93.81 113 CYS A CA 1
ATOM 879 C C . CYS A 1 113 ? -0.230 -8.126 -7.521 1.00 93.81 113 CYS A C 1
ATOM 881 O O . CYS A 1 113 ? -0.852 -7.130 -7.151 1.00 93.81 113 CYS A O 1
ATOM 883 N N . VAL A 1 114 ? 1.090 -8.224 -7.437 1.00 93.69 114 VAL A N 1
ATOM 884 C CA . VAL A 1 114 ? 1.967 -7.103 -7.121 1.00 93.69 114 VAL A CA 1
ATOM 885 C C . VAL A 1 114 ? 2.394 -6.484 -8.446 1.00 93.69 114 VAL A C 1
ATOM 887 O O . VAL A 1 114 ? 3.077 -7.126 -9.240 1.00 93.69 114 VAL A O 1
ATOM 890 N N . ALA A 1 115 ? 1.964 -5.251 -8.695 1.00 93.50 115 ALA A N 1
ATOM 891 C CA . ALA A 1 115 ? 2.315 -4.488 -9.883 1.00 93.50 115 ALA A CA 1
ATOM 892 C C . ALA A 1 115 ? 3.360 -3.439 -9.510 1.00 93.50 115 ALA A C 1
ATOM 894 O O . ALA A 1 115 ? 3.067 -2.511 -8.760 1.00 93.50 115 ALA A O 1
ATOM 895 N N . ARG A 1 116 ? 4.581 -3.580 -10.019 1.00 92.38 116 ARG A N 1
ATOM 896 C CA . ARG A 1 116 ? 5.678 -2.634 -9.783 1.00 92.38 116 ARG A CA 1
ATOM 897 C C . ARG A 1 116 ? 5.999 -1.881 -11.057 1.00 92.38 116 ARG A C 1
ATOM 899 O O . ARG A 1 116 ? 6.072 -2.492 -12.117 1.00 92.38 116 ARG A O 1
ATOM 906 N N . PHE A 1 117 ? 6.209 -0.580 -10.947 1.00 91.75 117 PHE A N 1
ATOM 907 C CA . PHE A 1 117 ? 6.494 0.307 -12.064 1.00 91.75 117 PHE A CA 1
ATOM 908 C C . PHE A 1 117 ? 7.937 0.768 -11.965 1.00 91.75 117 PHE A C 1
ATOM 910 O O . PHE A 1 117 ? 8.401 1.178 -10.900 1.00 91.75 117 PHE A O 1
ATOM 917 N N . PHE A 1 118 ? 8.648 0.674 -13.079 1.00 91.25 118 PHE A N 1
ATOM 918 C CA . PHE A 1 118 ? 10.068 0.951 -13.141 1.00 91.25 118 PHE A CA 1
ATOM 919 C C . PHE A 1 118 ? 10.408 1.854 -14.318 1.00 91.25 118 PHE A C 1
ATOM 921 O O . PHE A 1 118 ? 9.732 1.860 -15.352 1.00 91.25 118 PHE A O 1
ATOM 928 N N . LEU A 1 119 ? 11.512 2.567 -14.136 1.00 89.50 119 LEU A N 1
ATOM 929 C CA . LEU A 1 119 ? 12.260 3.268 -15.165 1.00 89.50 119 LEU A CA 1
ATOM 930 C C . LEU A 1 119 ? 13.639 2.616 -15.292 1.00 89.50 119 LEU A C 1
ATOM 932 O O . LEU A 1 119 ? 14.269 2.339 -14.269 1.00 89.50 119 LEU A O 1
ATOM 936 N N . THR A 1 120 ? 14.122 2.407 -16.516 1.00 86.31 120 THR A N 1
ATOM 937 C CA . THR A 1 120 ? 15.558 2.206 -16.749 1.00 86.31 120 THR A CA 1
ATOM 938 C C . THR A 1 120 ? 16.239 3.549 -16.968 1.00 86.31 120 THR A C 1
ATOM 940 O O . THR A 1 120 ? 15.775 4.356 -17.773 1.00 86.31 120 THR A O 1
ATOM 943 N N . CYS A 1 121 ? 17.361 3.769 -16.289 1.00 70.38 121 CYS A N 1
ATOM 944 C CA . CYS A 1 121 ? 18.244 4.903 -16.549 1.00 70.38 121 CYS A CA 1
ATOM 945 C C . CYS A 1 121 ? 19.511 4.354 -17.218 1.00 70.38 121 CYS A C 1
ATOM 947 O O . CYS A 1 121 ? 20.364 3.827 -16.506 1.00 70.38 121 CYS A O 1
ATOM 949 N N . PRO A 1 122 ? 19.632 4.380 -18.560 1.00 65.00 122 PRO A N 1
ATOM 950 C CA . PRO A 1 122 ? 20.845 3.895 -19.207 1.00 65.00 122 PRO A CA 1
ATOM 951 C C . PRO A 1 122 ? 22.053 4.732 -18.764 1.00 65.00 122 PRO A C 1
ATOM 953 O O . PRO A 1 122 ? 21.983 5.959 -18.759 1.00 65.00 122 PRO A O 1
ATOM 956 N N . GLU A 1 123 ? 23.157 4.070 -18.404 1.00 60.41 123 GLU A N 1
ATOM 957 C CA . GLU A 1 123 ? 24.411 4.744 -18.026 1.00 60.41 123 GLU A CA 1
ATOM 958 C C . GLU A 1 123 ? 25.042 5.514 -19.199 1.00 60.41 123 GLU A C 1
ATOM 960 O O . GLU A 1 123 ? 25.742 6.502 -18.983 1.00 60.41 123 GLU A O 1
ATOM 965 N N . GLU A 1 124 ? 24.771 5.100 -20.442 1.00 59.25 124 GLU A N 1
ATOM 966 C CA . GLU A 1 124 ? 25.324 5.715 -21.651 1.00 59.25 124 GLU A CA 1
ATOM 967 C C . GLU A 1 124 ? 24.223 6.381 -22.491 1.00 59.25 124 GLU A C 1
ATOM 969 O O . GLU A 1 124 ? 23.291 5.728 -22.972 1.00 59.25 124 GLU A O 1
ATOM 974 N N . SER A 1 125 ? 24.337 7.695 -22.705 1.00 58.41 125 SER A N 1
ATOM 975 C CA . SER A 1 125 ? 23.509 8.416 -23.671 1.00 58.41 125 SER A CA 1
ATOM 976 C C . SER A 1 125 ? 23.933 8.064 -25.096 1.00 58.41 125 SER A C 1
ATOM 978 O O . SER A 1 125 ? 25.091 8.260 -25.464 1.00 58.41 125 SER A O 1
ATOM 980 N N . ILE A 1 126 ? 23.000 7.610 -25.932 1.00 60.34 126 ILE A N 1
ATOM 981 C CA . ILE A 1 126 ? 23.260 7.469 -27.370 1.00 60.34 126 ILE A CA 1
ATOM 982 C C . ILE A 1 126 ? 23.150 8.864 -27.984 1.00 60.34 126 ILE A C 1
ATOM 984 O O . ILE A 1 126 ? 22.067 9.433 -27.988 1.00 60.34 126 ILE A O 1
ATOM 988 N N . GLU A 1 127 ? 24.236 9.439 -28.494 1.00 61.81 127 GLU A N 1
ATOM 989 C CA . GLU A 1 127 ? 24.150 10.702 -29.237 1.00 61.81 127 GLU A CA 1
ATOM 990 C C . GLU A 1 127 ? 23.474 10.479 -30.601 1.00 61.81 127 GLU A C 1
ATOM 992 O O . GLU A 1 127 ? 23.794 9.533 -31.328 1.00 61.81 127 GLU A O 1
ATOM 997 N N . ASP A 1 128 ? 22.517 11.336 -30.959 1.00 64.25 128 ASP A N 1
ATOM 998 C CA . ASP A 1 128 ? 21.982 11.385 -32.317 1.00 64.25 128 ASP A CA 1
ATOM 999 C C . ASP A 1 128 ? 22.992 12.018 -33.296 1.00 64.25 128 ASP A C 1
ATOM 1001 O O . ASP A 1 128 ? 24.077 12.461 -32.918 1.00 64.25 128 ASP A O 1
ATOM 1005 N N . VAL A 1 129 ? 22.650 12.084 -34.590 1.00 72.44 129 VAL A N 1
ATOM 1006 C CA . VAL A 1 129 ? 23.558 12.632 -35.622 1.00 72.44 129 VAL A CA 1
ATOM 1007 C C . VAL A 1 129 ? 23.922 14.113 -35.393 1.00 72.44 129 VAL A C 1
ATOM 1009 O O . VAL A 1 129 ? 24.842 14.621 -36.034 1.00 72.44 129 VAL A O 1
ATOM 1012 N N . TYR A 1 130 ? 23.205 14.797 -34.495 1.00 73.00 130 TYR A N 1
ATOM 1013 C CA . TYR A 1 130 ? 23.406 16.191 -34.110 1.00 73.00 130 TYR A CA 1
ATOM 1014 C C . TYR A 1 130 ? 24.075 16.346 -32.730 1.00 73.00 130 TYR A C 1
ATOM 1016 O O . TYR A 1 130 ? 24.275 17.479 -32.291 1.00 73.00 130 TYR A O 1
ATOM 1024 N N . GLY A 1 131 ? 24.455 15.247 -32.067 1.00 63.28 131 GLY A N 1
ATOM 1025 C CA . GLY A 1 131 ? 25.101 15.265 -30.753 1.00 63.28 131 GLY A CA 1
ATOM 1026 C C . GLY A 1 131 ? 24.132 15.431 -29.577 1.00 63.28 131 GLY A C 1
ATOM 1027 O O . GLY A 1 131 ? 24.564 15.777 -28.480 1.00 63.28 131 GLY A O 1
ATOM 1028 N N . TYR A 1 132 ? 22.825 15.226 -29.772 1.00 58.75 132 TYR A N 1
ATOM 1029 C CA . TYR A 1 132 ? 21.863 15.209 -28.670 1.00 58.75 132 TYR A CA 1
ATOM 1030 C C . TYR A 1 132 ? 21.794 13.821 -28.039 1.00 58.75 132 TYR A C 1
ATOM 1032 O O . TYR A 1 132 ? 21.559 12.829 -28.726 1.00 58.75 132 TYR A O 1
ATOM 1040 N N . ALA A 1 133 ? 21.937 13.758 -26.715 1.00 58.34 133 ALA A N 1
ATOM 1041 C CA . ALA A 1 133 ? 21.712 12.548 -25.936 1.00 58.34 133 ALA A CA 1
ATOM 1042 C C . ALA A 1 133 ? 20.265 12.042 -26.100 1.00 58.34 133 ALA A C 1
ATOM 1044 O O . ALA A 1 133 ? 19.315 12.633 -25.587 1.00 58.34 133 ALA A O 1
ATOM 1045 N N . LEU A 1 134 ? 20.092 10.918 -26.793 1.00 58.69 134 LEU A N 1
ATOM 1046 C CA . LEU A 1 134 ? 18.889 10.097 -26.746 1.00 58.69 134 LEU A CA 1
ATOM 1047 C C . LEU A 1 134 ? 18.955 9.238 -25.483 1.00 58.69 134 LEU A C 1
ATOM 1049 O O . LEU A 1 134 ? 19.491 8.127 -25.483 1.00 58.69 134 LEU A O 1
ATOM 1053 N N . GLU A 1 135 ? 18.388 9.742 -24.393 1.00 59.94 135 GLU A N 1
ATOM 1054 C CA . GLU A 1 135 ? 18.084 8.911 -23.231 1.00 59.94 135 GLU A CA 1
ATOM 1055 C C . GLU A 1 135 ? 16.972 7.931 -23.623 1.00 59.94 135 GLU A C 1
ATOM 1057 O O . GLU A 1 135 ? 15.803 8.296 -23.766 1.00 59.94 135 GLU A O 1
ATOM 1062 N N . LYS A 1 136 ? 17.323 6.661 -23.848 1.00 67.19 136 LYS A N 1
ATOM 1063 C CA . LYS A 1 136 ? 16.332 5.611 -24.110 1.00 67.19 136 LYS A CA 1
ATOM 1064 C C . LYS A 1 136 ? 15.787 5.081 -22.787 1.00 67.19 136 LYS A C 1
ATOM 1066 O O . LYS A 1 136 ? 15.948 3.910 -22.458 1.00 67.19 136 LYS A O 1
ATOM 1071 N N . THR A 1 137 ? 15.160 5.966 -22.027 1.00 74.12 137 THR A N 1
ATOM 1072 C CA . THR A 1 137 ? 14.491 5.630 -20.774 1.00 74.12 137 THR A CA 1
ATOM 1073 C C . THR A 1 137 ? 13.308 4.722 -21.089 1.00 74.12 137 THR A C 1
ATOM 1075 O O . THR A 1 137 ? 12.398 5.099 -21.835 1.00 74.12 137 THR A O 1
ATOM 1078 N N . GLU A 1 138 ? 13.309 3.500 -20.562 1.00 84.19 138 GLU A N 1
ATOM 1079 C CA . GLU A 1 138 ? 12.181 2.587 -20.717 1.00 84.19 138 GLU A CA 1
ATOM 1080 C C . GLU A 1 138 ? 11.323 2.631 -19.461 1.00 84.19 138 GLU A C 1
ATOM 1082 O O . GLU A 1 138 ? 11.799 2.377 -18.359 1.00 84.19 138 GLU A O 1
ATOM 1087 N N . ASN A 1 139 ? 10.037 2.925 -19.640 1.00 88.19 139 ASN A N 1
ATOM 1088 C CA . ASN A 1 139 ? 9.040 2.719 -18.601 1.00 88.19 139 ASN A CA 1
ATOM 1089 C C . ASN A 1 139 ? 8.469 1.312 -18.772 1.00 88.19 139 ASN A C 1
ATOM 1091 O O . ASN A 1 139 ? 8.028 0.946 -19.868 1.00 88.19 139 ASN A O 1
ATOM 1095 N N . PHE A 1 140 ? 8.417 0.531 -17.704 1.00 89.81 140 PHE A N 1
ATOM 1096 C CA . PHE A 1 140 ? 7.818 -0.799 -17.748 1.00 89.81 140 PHE A CA 1
ATOM 1097 C C . PHE A 1 140 ? 7.185 -1.170 -16.410 1.00 89.81 140 PHE A C 1
ATOM 1099 O O . PHE A 1 140 ? 7.525 -0.619 -15.364 1.00 89.81 140 PHE A O 1
ATOM 1106 N N . ALA A 1 141 ? 6.246 -2.108 -16.455 1.00 91.75 141 ALA A N 1
ATOM 1107 C CA . ALA A 1 141 ? 5.694 -2.749 -15.275 1.00 91.75 141 ALA A CA 1
ATOM 1108 C C . ALA A 1 141 ? 6.235 -4.169 -15.135 1.00 91.75 141 ALA A C 1
ATOM 1110 O O . ALA A 1 141 ? 6.454 -4.855 -16.131 1.00 91.75 141 ALA A O 1
ATOM 1111 N N . VAL A 1 142 ? 6.388 -4.622 -13.899 1.00 91.56 142 VAL A N 1
ATOM 1112 C CA . VAL A 1 142 ? 6.533 -6.033 -13.554 1.00 91.56 142 VAL A CA 1
ATOM 1113 C C . VAL A 1 142 ? 5.295 -6.447 -12.779 1.00 91.56 142 VAL A C 1
ATOM 1115 O O . VAL A 1 142 ? 4.976 -5.859 -11.746 1.00 91.56 142 VAL A O 1
ATOM 1118 N N . LEU A 1 143 ? 4.587 -7.439 -13.306 1.00 91.81 143 LEU A N 1
ATOM 1119 C CA . LEU A 1 143 ? 3.402 -8.018 -12.691 1.00 91.81 143 LEU A CA 1
ATOM 1120 C C . LEU A 1 143 ? 3.782 -9.363 -12.090 1.00 91.81 143 LEU A C 1
ATOM 1122 O O . LEU A 1 143 ? 4.111 -10.294 -12.823 1.00 91.81 143 LEU A O 1
ATOM 1126 N N . GLU A 1 144 ? 3.714 -9.470 -10.769 1.00 91.44 144 GLU A N 1
ATOM 1127 C CA . GLU A 1 144 ? 4.006 -10.705 -10.047 1.00 91.44 144 GLU A CA 1
ATOM 1128 C C . GLU A 1 144 ? 2.723 -11.259 -9.435 1.00 91.44 144 GLU A C 1
ATOM 1130 O O . GLU A 1 144 ? 2.081 -10.619 -8.599 1.00 91.44 144 GLU A O 1
ATOM 1135 N N . GLY A 1 145 ? 2.329 -12.466 -9.840 1.00 90.06 145 GLY A N 1
ATOM 1136 C CA . GLY A 1 145 ? 1.260 -13.184 -9.154 1.00 90.06 145 GLY A CA 1
ATOM 1137 C C . GLY A 1 145 ? 1.754 -13.701 -7.805 1.00 90.06 145 GLY A C 1
ATOM 1138 O O . GLY A 1 145 ? 2.751 -14.417 -7.743 1.00 90.06 145 GLY A O 1
ATOM 1139 N N . VAL A 1 146 ? 1.046 -13.398 -6.722 1.00 89.12 146 VAL A N 1
ATOM 1140 C CA . VAL A 1 146 ? 1.406 -13.830 -5.370 1.00 89.12 146 VAL A CA 1
ATOM 1141 C C . VAL A 1 146 ? 0.253 -14.605 -4.744 1.00 89.12 146 VAL A C 1
ATOM 1143 O O . VAL A 1 146 ? -0.887 -14.141 -4.667 1.00 89.12 146 VAL A O 1
ATOM 1146 N N . LYS A 1 147 ? 0.566 -15.807 -4.255 1.00 87.62 147 LYS A N 1
ATOM 1147 C CA . LYS A 1 147 ? -0.338 -16.603 -3.427 1.00 87.62 147 LYS A CA 1
ATOM 1148 C C . LYS A 1 147 ? 0.228 -16.721 -2.030 1.00 87.62 147 LYS A C 1
ATOM 1150 O O . LYS A 1 147 ? 1.355 -17.169 -1.839 1.00 87.62 147 LYS A O 1
ATOM 1155 N N . LEU A 1 148 ? -0.587 -16.370 -1.051 1.00 84.25 148 LEU A N 1
ATOM 1156 C CA . LEU A 1 148 ? -0.208 -16.451 0.348 1.00 84.25 148 LEU A CA 1
ATOM 1157 C C . LEU A 1 148 ? -0.846 -17.682 0.963 1.00 84.25 148 LEU A C 1
ATOM 1159 O O . LEU A 1 148 ? -2.020 -17.982 0.744 1.00 84.25 148 LEU A O 1
ATOM 1163 N N . LEU A 1 149 ? -0.039 -18.430 1.698 1.00 83.38 149 LEU A N 1
ATOM 1164 C CA . LEU A 1 149 ? -0.458 -19.651 2.361 1.00 83.38 149 LEU A CA 1
ATOM 1165 C C . LEU A 1 149 ? -0.189 -19.495 3.852 1.00 83.38 149 LEU A C 1
ATOM 1167 O O . LEU A 1 149 ? 0.847 -18.962 4.244 1.00 83.38 149 LEU A O 1
ATOM 1171 N N . LYS A 1 150 ? -1.094 -19.995 4.692 1.00 79.38 150 LYS A N 1
ATOM 1172 C CA . LYS A 1 150 ? -0.858 -20.026 6.137 1.00 79.38 150 LYS A CA 1
ATOM 1173 C C . LYS A 1 150 ? 0.321 -20.954 6.440 1.00 79.38 150 LYS A C 1
ATOM 1175 O O . LYS A 1 150 ? 0.299 -22.132 6.083 1.00 79.38 150 LYS A O 1
ATOM 1180 N N . ALA A 1 151 ? 1.352 -20.414 7.075 1.00 70.69 151 ALA A N 1
ATOM 1181 C CA . ALA A 1 151 ? 2.504 -21.131 7.598 1.00 70.69 151 ALA A CA 1
ATOM 1182 C C . ALA A 1 151 ? 2.379 -21.189 9.128 1.00 70.69 151 ALA A C 1
ATOM 1184 O O . ALA A 1 151 ? 2.889 -20.348 9.862 1.00 70.69 151 ALA A O 1
ATOM 1185 N N . GLY A 1 152 ? 1.639 -22.186 9.616 1.00 66.81 152 GLY A N 1
ATOM 1186 C CA . GLY A 1 152 ? 1.337 -22.320 11.041 1.00 66.81 152 GLY A CA 1
ATOM 1187 C C . GLY A 1 152 ? 0.207 -21.396 11.501 1.00 66.81 152 GLY A C 1
ATOM 1188 O O . GLY A 1 152 ? -0.721 -21.116 10.745 1.00 66.81 152 GLY A O 1
ATOM 1189 N N . TRP A 1 153 ? 0.261 -20.976 12.768 1.00 61.97 153 TRP A N 1
ATOM 1190 C CA . TRP A 1 153 ? -0.845 -20.270 13.426 1.00 61.97 153 TRP A CA 1
ATOM 1191 C C . TRP A 1 153 ? -0.902 -18.769 13.131 1.00 61.97 153 TRP A C 1
ATOM 1193 O O . TRP A 1 153 ? -1.989 -18.204 13.186 1.00 61.97 153 TRP A O 1
ATOM 1203 N N . ALA A 1 154 ? 0.232 -18.131 12.827 1.00 66.38 154 ALA A N 1
ATOM 1204 C CA . ALA A 1 154 ? 0.315 -16.667 12.780 1.00 66.38 154 ALA A CA 1
ATOM 1205 C C . ALA A 1 154 ? 1.129 -16.095 11.612 1.00 66.38 154 ALA A C 1
ATOM 1207 O O . ALA A 1 154 ? 1.131 -14.886 11.442 1.00 66.38 154 ALA A O 1
ATOM 1208 N N . GLN A 1 155 ? 1.825 -16.925 10.829 1.00 74.56 155 GLN A N 1
ATOM 1209 C CA . GLN A 1 155 ? 2.732 -16.436 9.792 1.00 74.56 155 GLN A CA 1
ATOM 1210 C C . GLN A 1 155 ? 2.203 -16.785 8.406 1.00 74.56 155 GLN A C 1
ATOM 1212 O O . GLN A 1 155 ? 1.717 -17.898 8.178 1.00 74.56 155 GLN A O 1
ATOM 1217 N N . LEU A 1 156 ? 2.303 -15.855 7.463 1.00 83.69 156 LEU A N 1
ATOM 1218 C CA . LEU A 1 156 ? 2.015 -16.128 6.061 1.00 83.69 156 LEU A CA 1
ATOM 1219 C C . LEU A 1 156 ? 3.308 -16.478 5.323 1.00 83.69 156 LEU A C 1
ATOM 1221 O O . LEU A 1 156 ? 4.329 -15.805 5.449 1.00 83.69 156 LEU A O 1
ATOM 1225 N N . ARG A 1 157 ? 3.266 -17.528 4.496 1.00 84.88 157 ARG A N 1
ATOM 1226 C CA . ARG A 1 157 ? 4.300 -17.759 3.482 1.00 84.88 157 ARG A CA 1
ATOM 1227 C C . ARG A 1 157 ? 3.832 -17.205 2.148 1.00 84.88 157 ARG A C 1
ATOM 1229 O O . ARG A 1 157 ? 2.738 -17.530 1.679 1.00 84.88 157 ARG A O 1
ATOM 1236 N N . MET A 1 158 ? 4.695 -16.423 1.521 1.00 84.69 158 MET A N 1
ATOM 1237 C CA . MET A 1 158 ? 4.525 -15.987 0.147 1.00 84.69 158 MET A CA 1
ATOM 1238 C C . MET A 1 158 ? 4.969 -17.097 -0.805 1.00 84.69 158 MET A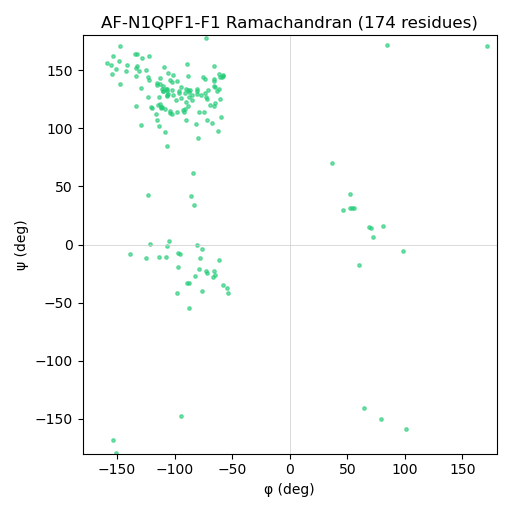 C 1
ATOM 1240 O O . MET A 1 158 ? 6.055 -17.657 -0.666 1.00 84.69 158 MET A O 1
ATOM 1244 N N . VAL A 1 159 ? 4.138 -17.388 -1.800 1.00 85.19 159 VAL A N 1
ATOM 1245 C CA . VAL A 1 159 ? 4.504 -18.177 -2.973 1.00 85.19 159 VAL A CA 1
ATOM 1246 C C . VAL A 1 159 ? 4.379 -17.273 -4.189 1.00 85.19 159 VAL A C 1
ATOM 1248 O O . VAL A 1 159 ? 3.276 -16.864 -4.562 1.00 85.19 159 VAL A O 1
ATOM 1251 N N . LYS A 1 160 ? 5.523 -16.959 -4.796 1.00 83.50 160 LYS A N 1
ATOM 1252 C CA . LYS A 1 160 ? 5.572 -16.255 -6.075 1.00 83.50 160 LYS A CA 1
ATOM 1253 C C . LYS A 1 160 ? 5.153 -17.205 -7.196 1.00 83.50 160 LYS A C 1
ATOM 1255 O O . LYS A 1 160 ? 5.624 -18.340 -7.264 1.00 83.50 160 LYS A O 1
ATOM 1260 N N . HIS A 1 161 ? 4.231 -16.749 -8.033 1.00 84.38 161 HIS A N 1
ATOM 1261 C CA . HIS A 1 161 ? 3.830 -17.402 -9.274 1.00 84.38 161 HIS A CA 1
ATOM 1262 C C . HIS A 1 161 ? 4.634 -16.813 -10.446 1.00 84.38 161 HIS A C 1
ATOM 1264 O O . HIS A 1 161 ? 5.799 -16.463 -10.288 1.00 84.38 161 HIS A O 1
ATOM 1270 N N . LYS A 1 162 ? 4.030 -16.752 -11.638 1.00 82.00 162 LYS A N 1
ATOM 1271 C CA . LYS A 1 162 ? 4.631 -16.168 -12.834 1.00 82.00 162 LYS A CA 1
ATOM 1272 C C . LYS A 1 162 ? 4.824 -14.660 -12.639 1.00 82.00 162 LYS A C 1
ATOM 1274 O O . LYS A 1 162 ? 3.900 -13.990 -12.166 1.00 82.00 162 LYS A O 1
ATOM 1279 N N . SER A 1 163 ? 5.990 -14.172 -13.047 1.00 84.75 163 SER A N 1
ATOM 1280 C CA . SER A 1 163 ? 6.302 -12.750 -13.165 1.00 84.75 163 SER A CA 1
ATOM 1281 C C . SER A 1 163 ? 6.442 -12.388 -14.641 1.00 84.75 163 SER A C 1
ATOM 1283 O O . SER A 1 163 ? 7.080 -13.112 -15.402 1.00 84.75 163 SER A O 1
ATOM 1285 N N . GLU A 1 164 ? 5.826 -11.287 -15.056 1.00 86.38 164 GLU A N 1
ATOM 1286 C CA . GLU A 1 164 ? 5.850 -10.810 -16.442 1.00 86.38 164 GLU A CA 1
ATOM 1287 C C . GLU A 1 164 ? 6.246 -9.338 -16.475 1.00 86.38 164 GLU A C 1
ATOM 1289 O O . GLU A 1 164 ? 5.713 -8.534 -15.706 1.00 86.38 164 GLU A O 1
ATOM 1294 N N . ARG A 1 165 ? 7.152 -8.972 -17.384 1.00 88.44 165 ARG A N 1
ATOM 1295 C CA . ARG A 1 165 ? 7.517 -7.582 -17.657 1.00 88.44 165 ARG A CA 1
ATOM 1296 C C . ARG A 1 165 ? 6.719 -7.064 -18.849 1.00 88.44 165 ARG A C 1
ATOM 1298 O O . ARG A 1 165 ? 6.678 -7.680 -19.908 1.00 88.44 165 ARG A O 1
ATOM 1305 N N . TYR A 1 166 ? 6.131 -5.886 -18.705 1.00 85.94 166 TYR A N 1
ATOM 1306 C CA . TYR A 1 166 ? 5.414 -5.185 -19.763 1.00 85.94 166 TYR A CA 1
ATOM 1307 C C . TYR A 1 166 ? 6.059 -3.831 -20.039 1.00 85.94 166 TYR A C 1
ATOM 1309 O O . TYR A 1 166 ? 6.073 -2.975 -19.157 1.00 85.94 166 TYR A O 1
ATOM 1317 N N . VAL A 1 167 ? 6.575 -3.615 -21.250 1.00 85.44 167 VAL A N 1
ATOM 1318 C CA . VAL A 1 167 ? 7.184 -2.330 -21.630 1.00 85.44 167 VAL A CA 1
ATOM 1319 C C . VAL A 1 167 ? 6.112 -1.400 -22.193 1.00 85.44 167 VAL A C 1
ATOM 1321 O O . VAL A 1 167 ? 5.486 -1.703 -23.212 1.00 85.44 167 VAL A O 1
ATOM 1324 N N . PHE A 1 168 ? 5.901 -0.251 -21.547 1.00 82.62 168 PHE A N 1
ATOM 1325 C CA . PHE A 1 168 ? 4.879 0.700 -21.976 1.00 82.62 168 PHE A CA 1
ATOM 1326 C C . PHE A 1 168 ? 5.209 1.290 -23.350 1.00 82.62 168 PHE A C 1
ATOM 1328 O O . PHE A 1 168 ? 6.364 1.560 -23.678 1.00 82.62 168 PHE A O 1
ATOM 1335 N N . GLY A 1 169 ? 4.174 1.497 -24.167 1.00 73.75 169 GLY A N 1
ATOM 1336 C CA . GLY A 1 169 ? 4.306 2.120 -25.486 1.00 73.75 169 GLY A CA 1
ATOM 1337 C C . GLY A 1 169 ? 4.964 1.247 -26.558 1.00 73.75 169 GLY A C 1
ATOM 1338 O O . GLY A 1 169 ? 5.215 1.745 -27.652 1.00 73.75 169 GLY A O 1
ATOM 1339 N N . ARG A 1 170 ? 5.252 -0.033 -26.275 1.00 61.94 170 ARG A N 1
ATOM 1340 C CA . ARG A 1 170 ? 5.793 -0.969 -27.274 1.00 61.94 170 ARG A CA 1
ATOM 1341 C C . ARG A 1 170 ? 4.942 -2.218 -27.515 1.00 61.94 170 ARG A C 1
ATOM 1343 O O . ARG A 1 170 ? 5.350 -3.020 -28.338 1.00 61.94 170 ARG A O 1
ATOM 1350 N N . ASP A 1 171 ? 3.799 -2.388 -26.844 1.00 59.53 171 ASP A N 1
ATOM 1351 C CA . ASP A 1 171 ? 2.927 -3.582 -26.923 1.00 59.53 171 ASP A CA 1
ATOM 1352 C C . ASP A 1 171 ? 3.692 -4.925 -26.827 1.00 59.53 171 ASP A C 1
ATOM 1354 O O . ASP A 1 171 ? 3.290 -5.942 -27.392 1.00 59.53 171 ASP A O 1
ATOM 1358 N N . LEU A 1 172 ? 4.822 -4.941 -26.108 1.00 59.59 172 LEU A N 1
ATOM 1359 C CA . LEU A 1 172 ? 5.684 -6.112 -25.936 1.00 59.59 172 LEU A CA 1
ATOM 1360 C C . LEU A 1 172 ? 5.623 -6.586 -24.478 1.00 59.59 172 LEU A C 1
ATOM 1362 O O . LEU A 1 172 ? 6.018 -5.862 -23.559 1.00 59.59 172 LEU A O 1
ATOM 1366 N N . VAL A 1 173 ? 5.154 -7.822 -24.283 1.00 60.69 173 VAL A N 1
ATOM 1367 C CA . VAL A 1 173 ? 5.245 -8.561 -23.014 1.00 60.69 173 VAL A CA 1
ATOM 1368 C C . VAL A 1 173 ? 6.501 -9.433 -23.060 1.00 60.69 173 VAL A C 1
ATOM 1370 O O . VAL A 1 173 ? 6.684 -10.197 -24.009 1.00 60.69 173 VAL A O 1
ATOM 1373 N N . ILE A 1 174 ? 7.370 -9.313 -22.059 1.00 69.44 174 ILE A N 1
ATOM 1374 C CA . ILE A 1 174 ? 8.633 -10.043 -21.941 1.00 69.44 174 ILE A CA 1
ATOM 1375 C C . ILE A 1 174 ? 8.587 -10.847 -20.629 1.00 69.44 174 ILE A C 1
ATOM 1377 O O . ILE A 1 174 ? 8.504 -10.234 -19.564 1.00 69.44 174 ILE A O 1
ATOM 1381 N N . PRO A 1 175 ? 8.652 -12.188 -20.659 1.00 61.94 175 PRO A N 1
ATOM 1382 C CA . PRO A 1 175 ? 8.732 -12.982 -19.436 1.00 61.94 175 PRO A CA 1
ATOM 1383 C C . PRO A 1 175 ? 10.060 -12.724 -18.715 1.00 61.94 175 PRO A C 1
ATOM 1385 O O . PRO A 1 175 ? 11.095 -12.569 -19.370 1.00 61.94 175 PRO A O 1
ATOM 1388 N N . LEU A 1 176 ? 10.011 -12.662 -17.380 1.00 56.25 176 LEU A N 1
ATOM 1389 C CA . LEU A 1 176 ? 11.189 -12.525 -16.513 1.00 56.25 176 LEU A CA 1
ATOM 1390 C C . LEU A 1 176 ? 11.760 -13.882 -16.100 1.00 56.25 176 LEU A C 1
ATOM 1392 O O . LEU A 1 176 ? 10.958 -14.819 -15.875 1.00 56.25 176 LEU A O 1
#

Foldseek 3Di:
DDFDFFEWEDDPVFWIWTQTDQAAIKIQGNVVRDIDGFARHGAQAGYYWYQAVVQRWTWHAGSPPGFIWIWNCVPDGHVRGIDIHATDDDPDDDPQWDWDDWDWADPDPQKIKIKTKTKGFDPDFDQDPVGDGPRPIWIKIKIWIWHWDDPPDDHIDIDIDWIWIGTPPPRDIDGD

Sequence (176 aa):
MPFEISAYAVVNDSQIWISTSGAGTYSYDIASGAWSKLGNWALPFRGRAEYIPEHNLWFGFTPDDSQLCTSDLTASCELRPPVLQDVWTDVNRPEDWTLTDANIVPLGSGQVCVARFFLTCPEESIEDVYGYALEKTENFAVLEGVKLLKAGWAQLRMVKHKSERYVFGRDLVIPL

Mean predicted aligned error: 7.57 Å

Nearest PDB structures (foldseek):
  5i7k-assembly3_B  TM=6.235E-01  e=7.198E-01  Homo sapiens
  4kgh-assembly2_A-2  TM=6.099E-01  e=2.482E+00  Homo sapiens
  5i7l-assembly3_B  TM=5.239E-01  e=1.018E+00  Homo sapiens
  4kgo-assembly1_B  TM=5.254E-01  e=1.589E+00  Homo sapiens

pLDDT: mean 85.88, std 11.97, range [55.12, 97.75]

Solvent-accessible surface area (backbone atoms only — not comparable to full-atom values): 9974 Å² total; per-residue (Å²): 131,83,71,48,77,43,19,35,34,71,44,92,94,44,29,40,38,40,15,29,63,88,76,16,22,32,35,39,29,68,86,80,69,45,77,46,80,48,29,85,41,56,64,68,29,34,44,68,35,47,70,37,77,79,72,67,34,31,37,30,21,31,68,86,79,59,30,47,26,32,29,50,66,85,82,38,49,59,92,38,66,48,56,74,37,69,77,46,81,79,88,82,72,62,88,57,53,45,79,76,50,75,48,78,43,83,72,55,97,49,26,34,32,43,40,37,32,34,36,37,63,68,92,68,62,48,60,46,103,85,67,50,66,48,74,79,60,45,51,32,38,40,42,32,37,36,41,61,41,80,51,75,94,86,42,68,40,82,42,78,58,68,44,38,33,38,40,65,97,64,91,45,78,44,78,109

Organism: Aegilops tauschii (NCBI:txid37682)

Secondary structure (DSSP, 8-state):
----EEEEEEETTTEEEEEETTTEEEEEETTTTEEEEEESS--SSEEEEEEETTTTEEEEE-TTT--EEEE-STT-BTTB---EEEEE------TTEEEEEEEEEEEETTEEEEEEEEEE--SS-EE-TTS-EE--PPEEEEEEEEEEEEETTTEEEEEEEEEEEEETTTTEEEE-

Radius of gyration: 19.18 Å; Cα contacts (8 Å, |Δi|>4): 397; chains: 1; bounding box: 47×45×58 Å